Protein 4TTW (pdb70)

Secondary structure (DSSP, 8-state):
-EEEEEEEEEEEEEEETTS--EEEEEEEEEEEE--EEEEEEEETTEEEEEEEEEEEHHHHHHHHHHTT--S-GGGHHHHHHHHHHHHHH--TT-SSEEEEEEEEETTEEEEEEEEE-SS-EEEEEEEEEEE-

Radius of gyration: 14.61 Å; Cα contacts (8 Å, |Δi|>4): 283; chains: 1; bounding box: 36×30×45 Å

Sequence (132 aa):
TATTLFWRPVPVHVKQQDREDVLEEELTFRILTGVRILRIHISSDSDLFFLHTLEVSEEDFQSLKNDQGILVDFASFPGCCIISSLLEEKCILAQPGDSPRFQAVLTIIRGGESSVFKIVEINDCKQLPHITLAFRPG

Foldseek 3Di:
DKDKDAWAWFWEFEAEPPDDTDTATWIWIWMADPNKIKIWTGHPPDRQFIKMDMDDQVNVVVQCVPQVNDDHPVCVVVVVVVLRVQRRPADPPDAFHKHWYWYDDVQKIKIWIWTDHPPDIGTRHIGMIGGD

GO terms:
  GO:0042802 identical protein binding (F, IPI)

Nearest PDB structures (foldseek):
  4ttw-assembly1_A-2  TM=1.008E+00  e=7.147E-27  Chlamydomonas reinhardtii
  3q0y-assembly2_C  TM=9.863E-01  e=2.917E-2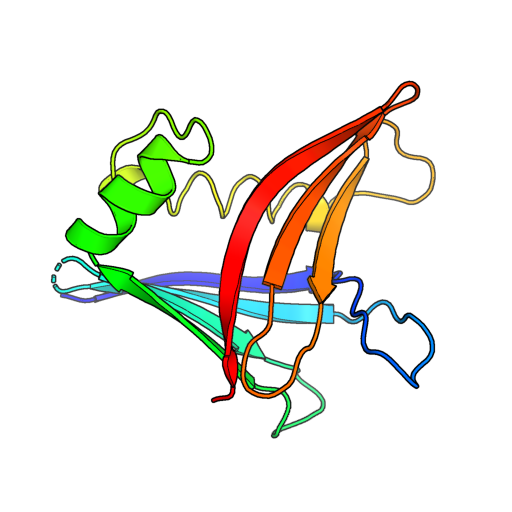3  Chlamydomonas reinhardtii
  3q0y-assembly2_D  TM=9.921E-01  e=1.753E-22  Chlamydomonas reinhardtii
  4tq7-assembly1_A  TM=9.812E-01  e=3.187E-22  Chlamydomonas reinhardtii
  4u2j-assembly2_C  TM=9.863E-01  e=1.090E-20  Chlamydomonas reinhardtii

InterPro domains:
  IPR032396 Spindle assembly abnormal protein 6, N-terminal [PF16531] (24-155)
  IPR038558 SAS-6, N-terminal domain superfamily [G3DSA:2.170.210.20] (1-159)
  IPR054755 Sas-6-like, oligomerization domain [PF22331] (183-248)

B-factor: mean 37.22, std 24.61, range [12.83, 254.58]

Organism: Chlamydomonas reinhardtii (NCBI:txid3055)

Solvent-accessible surface area: 8049 Å² total; per-residue (Å²): 148,80,79,55,80,11,143,88,74,0,30,0,49,12,71,56,148,151,168,150,89,66,106,79,107,3,19,2,68,0,32,20,6,123,128,46,2,84,2,45,1,32,20,133,111,68,151,177,40,75,16,32,9,97,10,36,86,143,68,1,100,65,36,53,124,115,62,56,20,167,43,80,24,83,57,2,6,42,47,3,34,56,19,0,53,102,5,46,132,35,114,132,75,58,65,75,65,23,43,1,9,0,43,23,137,82,52,81,1,53,2,65,0,3,31,37,50,133,125,121,96,56,96,75,8,50,4,56,1,172,84,59

Structure (mmCIF, N/CA/C/O backbone):
data_4TTW
#
_entry.id   4TTW
#
_cell.length_a   98.040
_cell.length_b   29.300
_cell.length_c   63.720
_cell.angle_alpha   90.00
_cell.angle_beta   126.99
_cell.angle_gamma   90.00
#
_symmetry.space_group_name_H-M   'C 1 2 1'
#
loop_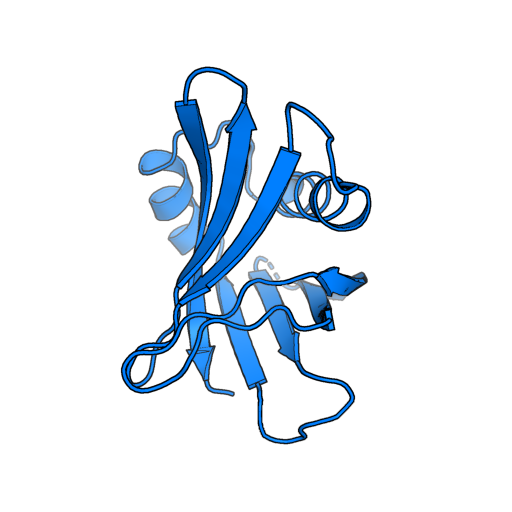
_entity.id
_entity.type
_entity.pdbx_description
1 polymer 'Centriole protein'
2 water water
#
loop_
_atom_site.group_PDB
_atom_site.id
_atom_site.type_symbol
_atom_site.label_atom_id
_atom_site.label_alt_id
_atom_site.label_comp_id
_atom_site.label_asym_id
_atom_site.label_entity_id
_atom_site.label_seq_id
_atom_site.pdbx_PDB_ins_code
_atom_site.Cartn_x
_atom_site.Cartn_y
_atom_site.Cartn_z
_atom_site.occupancy
_atom_site.B_iso_or_equiv
_atom_site.auth_seq_id
_atom_site.auth_comp_id
_atom_site.auth_asym_id
_atom_site.auth_atom_id
_atom_site.pdbx_PDB_model_num
ATOM 1 N N . THR A 1 22 ? 24.489 27.874 60.518 1.00 125.92 20 THR A N 1
ATOM 2 C CA . THR A 1 22 ? 25.234 26.832 59.825 1.00 127.11 20 THR A CA 1
ATOM 3 C C . THR A 1 22 ? 24.460 26.331 58.603 1.00 107.61 20 THR A C 1
ATOM 4 O O . THR A 1 22 ? 24.553 25.164 58.224 1.00 106.11 20 THR A O 1
ATOM 14 N N . ALA A 1 23 ? 23.695 27.232 57.996 1.00 89.32 21 ALA A N 1
ATOM 15 C CA . ALA A 1 23 ? 22.967 26.949 56.764 1.00 73.15 21 ALA A CA 1
ATOM 16 C C . ALA A 1 23 ? 22.521 28.276 56.182 1.00 60.44 21 ALA A C 1
ATOM 17 O O . ALA A 1 23 ? 22.315 29.234 56.916 1.00 62.29 21 ALA A O 1
ATOM 24 N N . THR A 1 24 ? 22.363 28.345 54.864 1.00 51.70 22 THR A N 1
ATOM 25 C CA . THR A 1 24 ? 22.034 29.610 54.230 1.00 46.68 22 THR A CA 1
ATOM 26 C C . THR A 1 24 ? 21.321 29.376 52.913 1.00 41.91 22 THR A C 1
ATOM 27 O O . THR A 1 24 ? 21.612 28.414 52.204 1.00 43.10 22 THR A O 1
ATOM 38 N N . THR A 1 25 ? 20.369 30.249 52.597 1.00 40.05 23 THR A N 1
ATOM 39 C CA . THR A 1 25 ? 19.739 30.256 51.276 1.00 37.24 23 THR A CA 1
ATOM 40 C C . THR A 1 25 ? 20.454 31.271 50.405 1.00 32.35 23 THR A C 1
ATOM 41 O O . THR A 1 25 ? 20.568 32.436 50.774 1.00 35.92 23 THR A O 1
ATOM 52 N N . LEU A 1 26 ? 20.935 30.825 49.246 1.00 32.54 24 LEU A N 1
ATOM 53 C CA . LEU A 1 26 ? 21.702 31.684 48.345 1.00 30.43 24 LEU A CA 1
ATOM 54 C C . LEU A 1 26 ? 20.850 32.295 47.239 1.00 30.37 24 LEU A C 1
ATOM 55 O O . LEU A 1 26 ? 21.217 33.312 46.644 1.00 33.49 24 LEU A O 1
ATOM 71 N N . PHE A 1 27 ? 19.701 31.692 46.977 1.00 27.71 25 PHE A N 1
ATOM 72 C CA . PHE A 1 27 ? 18.894 32.041 45.814 1.00 26.31 25 PHE A CA 1
ATOM 73 C C . PHE A 1 27 ? 17.489 31.491 46.045 1.00 25.92 25 PHE A C 1
ATOM 74 O O . PHE A 1 27 ? 17.341 30.356 46.449 1.00 27.19 25 PHE A O 1
ATOM 91 N N . TRP A 1 28 ? 16.468 32.318 45.818 1.00 23.35 26 TRP A N 1
ATOM 92 C CA . TRP A 1 28 ? 15.097 31.910 45.916 1.00 25.22 26 TRP A CA 1
ATOM 93 C C . TRP A 1 28 ? 14.298 32.758 44.927 1.00 41.78 26 TRP A C 1
ATOM 94 O O . TRP A 1 28 ? 13.779 33.822 45.286 1.00 36.85 26 TRP A O 1
ATOM 115 N N . ARG A 1 29 ? 14.244 32.326 43.666 1.00 27.61 27 ARG A N 1
ATOM 116 C CA . ARG A 1 29 ? 13.698 33.180 42.629 1.00 24.75 27 ARG A CA 1
ATOM 117 C C . ARG A 1 29 ? 13.047 32.356 41.540 1.00 20.71 27 ARG A C 1
ATOM 118 O O . ARG A 1 29 ? 13.369 31.177 41.382 1.00 20.46 27 ARG A O 1
ATOM 139 N N . PRO A 1 30 ? 12.176 32.975 40.744 1.00 18.84 28 PRO A N 1
ATOM 140 C CA . PRO A 1 30 ? 11.611 32.264 39.603 1.00 18.73 28 PRO A CA 1
ATOM 141 C C . PRO A 1 30 ? 12.598 32.223 38.433 1.00 17.05 28 PRO A C 1
ATOM 142 O O . PRO A 1 30 ? 13.391 33.145 38.251 1.00 18.69 28 PRO A O 1
ATOM 153 N N . VAL A 1 31 ? 12.521 31.185 37.634 1.00 16.78 29 VAL A N 1
ATOM 154 C CA . VAL A 1 31 ? 13.339 30.991 36.446 1.00 16.10 29 VAL A CA 1
ATOM 155 C C . VAL A 1 31 ? 12.434 30.435 35.338 1.00 14.62 29 VAL A C 1
ATOM 156 O O . VAL A 1 31 ? 11.674 29.502 35.588 1.00 16.67 29 VAL A O 1
ATOM 169 N N . PRO A 1 32 ? 12.568 30.907 34.085 1.00 15.13 30 PRO A N 1
ATOM 170 C CA . PRO A 1 32 ? 11.792 30.319 32.983 1.00 14.73 30 PRO A CA 1
ATOM 171 C C . PRO A 1 32 ? 12.447 28.990 32.611 1.00 14.85 30 PRO A C 1
ATOM 172 O O . PRO A 1 32 ? 13.648 28.960 32.342 1.00 16.42 30 PRO A O 1
ATOM 183 N N . VAL A 1 33 ? 11.688 27.892 32.630 1.00 14.01 31 VAL A N 1
ATOM 184 C CA . VAL A 1 33 ? 12.186 26.558 32.326 1.00 14.05 31 VAL A CA 1
ATOM 185 C C . VAL A 1 33 ? 11.344 25.90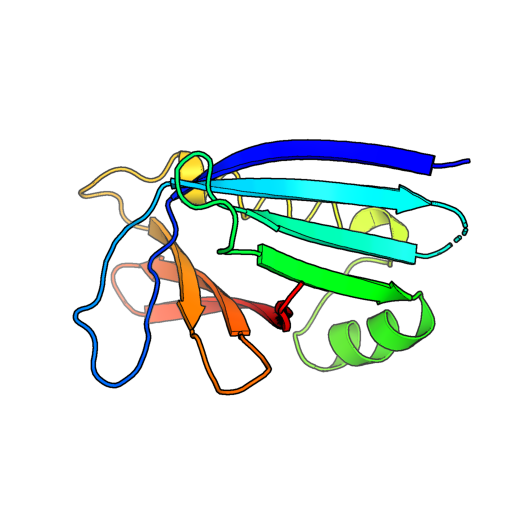3 31.266 1.00 13.76 31 VAL A C 1
ATOM 186 O O . VAL A 1 33 ? 10.117 25.838 31.369 1.00 14.74 31 VAL A O 1
ATOM 199 N N . HIS A 1 34 ? 12.022 25.356 30.270 1.00 13.58 32 HIS A N 1
ATOM 200 C CA . HIS A 1 34 ? 11.420 24.539 29.234 1.00 13.87 32 HIS A CA 1
ATOM 201 C C . HIS A 1 34 ? 11.324 23.143 29.761 1.00 13.63 32 HIS A C 1
ATOM 202 O O . HIS A 1 34 ? 12.327 22.441 29.920 1.00 15.17 32 HIS A O 1
ATOM 215 N N . VAL A 1 35 ? 10.113 22.732 30.112 1.00 13.95 33 VAL A N 1
ATOM 216 C CA . VAL A 1 35 ? 9.839 21.410 30.665 1.00 15.09 33 VAL A CA 1
ATOM 217 C C . VAL A 1 35 ? 9.473 20.442 29.538 1.00 14.09 33 VAL A C 1
ATOM 218 O O . VAL A 1 35 ? 8.606 20.713 28.694 1.00 16.05 33 VAL A O 1
ATOM 231 N N . LYS A 1 36 ? 10.156 19.296 29.537 1.00 14.81 34 LYS A N 1
ATOM 232 C CA . LYS A 1 36 ? 9.998 18.255 28.524 1.00 15.95 34 LYS A CA 1
ATOM 233 C C . LYS A 1 36 ? 9.658 16.931 29.174 1.00 15.78 34 LYS A C 1
ATOM 234 O O . LYS A 1 36 ? 10.290 16.524 30.127 1.00 17.32 34 LYS A O 1
ATOM 253 N N . GLN A 1 37 ? 8.582 16.333 28.704 1.00 15.41 35 GLN A N 1
ATOM 254 C CA . GLN A 1 37 ? 8.114 15.078 29.272 1.00 16.48 35 GLN A CA 1
ATOM 255 C C . GLN A 1 37 ? 7.509 14.305 28.145 1.00 16.71 35 GLN A C 1
ATOM 256 O O . GLN A 1 37 ? 6.619 14.782 27.447 1.00 17.74 35 GLN A O 1
ATOM 270 N N . GLN A 1 38 ? 7.940 13.042 27.975 1.00 17.02 36 GLN A N 1
ATOM 271 C CA . GLN A 1 38 ? 7.318 12.202 26.969 1.00 18.00 36 GLN A CA 1
ATOM 272 C C . GLN A 1 38 ? 5.806 12.102 27.250 1.00 16.80 36 GLN A C 1
ATOM 273 O O . GLN A 1 38 ? 5.347 12.059 28.377 1.00 18.95 36 GLN A O 1
ATOM 287 N N . ASP A 1 39 ? 5.103 12.065 26.154 1.00 15.72 37 ASP A N 1
ATOM 288 C CA . ASP A 1 39 ? 3.656 11.994 26.092 1.00 15.19 37 ASP A CA 1
ATOM 289 C C . ASP A 1 39 ? 2.962 13.332 26.427 1.00 15.20 37 ASP A C 1
ATOM 290 O O . ASP A 1 39 ? 1.741 13.350 26.507 1.00 17.38 37 ASP A O 1
ATOM 299 N N . ARG A 1 40 ? 3.722 14.432 26.531 1.00 15.62 38 ARG A N 1
ATOM 300 C CA . ARG A 1 40 ? 3.187 15.774 26.755 1.00 16.54 38 ARG A CA 1
ATOM 301 C C . ARG A 1 40 ? 3.808 16.728 25.794 1.00 15.70 38 ARG A C 1
ATOM 302 O O . ARG A 1 40 ? 4.948 16.561 25.395 1.00 16.82 38 ARG A O 1
ATOM 323 N N . GLU A 1 41 ? 3.101 17.808 25.492 1.00 16.94 39 GLU A N 1
ATOM 324 C CA . GLU A 1 41 ? 3.651 18.874 24.682 1.00 18.21 39 GLU A CA 1
ATOM 325 C C . GLU A 1 41 ? 4.706 19.636 25.486 1.00 16.95 39 GLU A C 1
ATOM 326 O O . GLU A 1 41 ? 4.574 19.780 26.690 1.00 17.64 39 GLU A O 1
ATOM 338 N N . ASP A 1 42 ? 5.758 20.098 24.825 1.00 16.15 40 ASP A N 1
ATOM 339 C CA . ASP A 1 42 ? 6.770 20.969 25.457 1.00 16.52 40 ASP A CA 1
ATOM 340 C C . ASP A 1 42 ? 6.108 22.259 25.959 1.00 16.45 40 ASP A C 1
ATOM 341 O O . ASP A 1 42 ? 5.282 22.847 25.242 1.00 18.02 40 ASP A O 1
ATOM 350 N N . VAL A 1 43 ? 6.438 22.673 27.183 1.00 15.47 41 VAL A N 1
ATOM 351 C CA . VAL A 1 43 ? 5.899 23.924 27.739 1.00 15.13 41 VAL A CA 1
ATOM 352 C C . VAL A 1 43 ? 7.005 24.696 28.403 1.00 13.65 41 VAL A C 1
ATOM 353 O O . VAL A 1 43 ? 8.029 24.167 28.776 1.00 16.06 41 VAL A O 1
ATOM 366 N N . LEU A 1 44 ? 6.793 25.996 28.525 1.00 14.03 42 LEU A N 1
ATOM 367 C CA . LEU A 1 44 ? 7.664 26.936 29.205 1.00 14.05 42 LEU A CA 1
ATOM 368 C C . LEU A 1 44 ? 6.924 27.368 30.480 1.00 16.38 42 LEU A C 1
ATOM 369 O O . LEU A 1 44 ? 5.830 27.929 30.410 1.00 17.89 42 LEU A O 1
ATOM 385 N N . GLU A 1 45 ? 7.531 27.110 31.620 1.00 16.32 43 GLU A N 1
ATOM 386 C CA A GLU A 1 45 ? 6.955 27.332 32.948 0.46 18.24 43 GLU A CA 1
ATOM 387 C CA B GLU A 1 45 ? 6.943 27.398 32.924 0.54 21.38 43 GLU A CA 1
ATOM 388 C C . GLU A 1 45 ? 7.878 28.238 33.767 1.00 17.54 43 GLU A C 1
ATOM 389 O O . GLU A 1 45 ? 9.071 28.065 33.718 1.00 18.44 43 GLU A O 1
ATOM 412 N N . GLU A 1 46 ? 7.317 29.123 34.586 1.00 18.12 44 GLU A N 1
ATOM 413 C CA . GLU A 1 46 ? 8.097 29.836 35.564 1.00 17.13 44 GLU A CA 1
ATOM 414 C C . GLU A 1 46 ? 8.180 28.974 36.801 1.00 20.19 44 GLU A C 1
ATOM 415 O O . GLU A 1 46 ? 7.185 28.767 37.483 1.00 24.11 44 GLU A O 1
ATOM 427 N N . LEU A 1 47 ? 9.361 28.477 37.105 1.00 18.75 45 LEU A N 1
ATOM 428 C CA . LEU A 1 47 ? 9.567 27.582 38.220 1.00 18.34 45 LEU A CA 1
ATOM 429 C C . LEU A 1 47 ? 10.461 28.261 39.247 1.00 18.99 45 LEU A C 1
ATOM 430 O O . LEU A 1 47 ? 11.396 28.996 38.922 1.00 20.57 45 LEU A O 1
ATOM 446 N N . THR A 1 48 ? 10.163 28.032 40.505 1.00 19.02 46 THR A N 1
ATOM 447 C CA . THR A 1 48 ? 10.930 28.609 41.570 1.00 18.86 46 THR A CA 1
ATOM 448 C C . THR A 1 48 ? 12.101 27.728 41.941 1.00 19.15 46 THR A C 1
ATOM 449 O O . THR A 1 48 ? 11.940 26.506 42.148 1.00 20.69 46 THR A O 1
ATOM 460 N N . PHE A 1 49 ? 13.282 28.343 42.004 1.00 19.92 47 PHE A N 1
ATOM 461 C CA . PHE A 1 49 ? 14.506 27.655 42.428 1.00 19.47 47 PHE A CA 1
ATOM 462 C C . PHE A 1 49 ? 14.943 28.196 43.764 1.00 19.15 47 PHE A C 1
ATOM 463 O O . PHE A 1 49 ? 15.071 29.407 43.910 1.00 20.97 47 PHE A O 1
ATOM 480 N N . ARG A 1 50 ? 15.203 27.292 44.702 1.00 20.9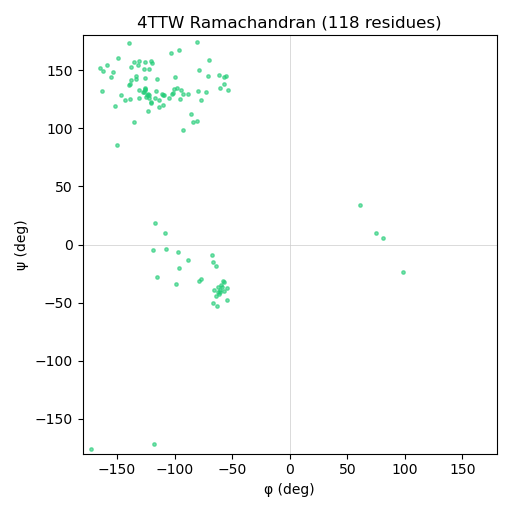5 48 ARG A N 1
ATOM 481 C CA . ARG A 1 50 ? 15.765 27.636 45.995 1.00 21.95 48 ARG A CA 1
ATOM 482 C C . ARG A 1 50 ? 17.080 26.882 46.135 1.00 22.53 48 ARG A C 1
ATOM 483 O O . ARG A 1 50 ? 17.104 25.673 46.041 1.00 23.66 48 ARG A O 1
ATOM 504 N N . ILE A 1 5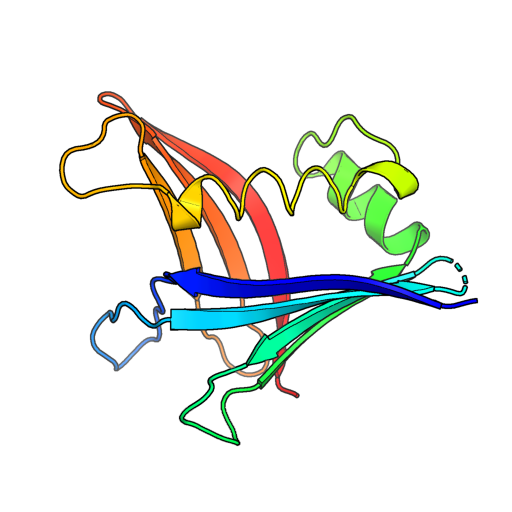1 ? 18.164 27.617 46.349 1.00 22.10 49 ILE A N 1
ATOM 505 C CA . ILE A 1 51 ? 19.494 27.049 46.489 1.00 22.51 49 ILE A CA 1
ATOM 506 C C . ILE A 1 51 ? 19.967 27.286 47.916 1.00 21.80 49 ILE A C 1
ATOM 507 O O . ILE A 1 51 ? 19.977 28.413 48.384 1.00 23.73 49 ILE A O 1
ATOM 523 N N . LEU A 1 52 ? 20.335 26.201 48.589 1.00 23.84 50 LEU A N 1
ATOM 524 C CA . LEU A 1 52 ? 20.742 26.237 49.988 1.00 24.36 50 LEU A CA 1
ATOM 525 C C . LEU A 1 52 ? 22.105 25.603 50.138 1.00 23.98 50 LEU A C 1
ATOM 526 O O . LEU A 1 52 ? 22.419 24.645 49.442 1.00 24.81 50 LEU A O 1
ATOM 542 N N . THR A 1 53 ? 22.919 26.148 51.034 1.00 27.01 51 THR A N 1
ATOM 543 C CA . THR A 1 53 ? 24.153 25.495 51.439 1.00 32.23 51 THR A CA 1
ATOM 544 C C . THR A 1 53 ? 24.206 25.369 52.954 1.00 37.53 51 THR A C 1
ATOM 545 O O . THR A 1 53 ? 23.615 26.167 53.679 1.00 39.95 51 THR A O 1
ATOM 556 N N . GLY A 1 54 ? 24.893 24.342 53.428 1.00 38.83 52 GLY A N 1
ATOM 557 C CA . GLY A 1 54 ? 24.989 24.115 54.858 1.00 46.47 52 GLY A CA 1
ATOM 558 C C . GLY A 1 54 ? 25.952 23.001 55.183 1.00 52.71 52 GLY A C 1
ATOM 559 O O . GLY A 1 54 ? 26.584 22.445 54.286 1.00 52.55 52 GLY A O 1
ATOM 563 N N . VAL A 1 55 ? 26.046 22.672 56.468 1.00 57.63 53 VAL A N 1
ATOM 564 C CA . VAL A 1 55 ? 26.977 21.659 56.949 1.00 62.80 53 VAL A CA 1
ATOM 565 C C . VAL A 1 55 ? 26.237 20.368 57.294 1.00 63.69 53 VAL A C 1
ATOM 566 O O . VAL A 1 55 ? 26.670 19.274 56.930 1.00 67.44 53 VAL A O 1
ATOM 579 N N . ARG A 1 63 ? 30.174 19.627 53.918 1.00 55.56 61 ARG A N 1
ATOM 580 C CA . ARG A 1 63 ? 29.348 20.681 53.338 1.00 54.21 61 ARG A CA 1
ATOM 581 C C . ARG A 1 63 ? 28.444 20.104 52.257 1.00 48.93 61 ARG A C 1
ATOM 582 O O . ARG A 1 63 ? 28.830 19.185 51.527 1.00 45.00 61 ARG A O 1
ATOM 603 N N . ILE A 1 64 ? 27.230 20.636 52.167 1.00 45.49 62 ILE A N 1
ATOM 604 C CA . ILE A 1 64 ? 26.291 20.184 51.151 1.00 39.73 62 ILE A CA 1
ATOM 605 C C . ILE A 1 64 ? 25.664 21.356 50.400 1.00 35.43 62 ILE A C 1
ATOM 606 O O . ILE A 1 64 ? 25.633 22.493 50.882 1.00 37.45 62 ILE A O 1
ATOM 622 N N . LEU A 1 65 ? 25.185 21.041 49.206 1.00 31.77 63 LEU A N 1
ATOM 623 C CA . LEU A 1 65 ? 24.458 21.963 48.354 1.00 28.35 63 LEU A CA 1
ATOM 624 C C . LEU A 1 65 ? 23.109 21.322 48.083 1.00 27.41 63 LEU A C 1
ATOM 625 O O . LEU A 1 65 ? 23.052 20.150 47.722 1.00 28.93 63 LEU A O 1
ATOM 641 N N . ARG A 1 66 ? 22.026 22.057 48.308 1.00 23.49 64 ARG A N 1
ATOM 642 C CA . ARG A 1 66 ? 20.690 21.536 48.027 1.00 22.12 64 ARG A CA 1
ATOM 643 C C . ARG A 1 66 ? 19.958 22.512 47.107 1.00 22.01 64 ARG A C 1
ATOM 644 O O . ARG A 1 66 ? 19.991 23.733 47.330 1.00 24.16 64 ARG A O 1
ATOM 665 N N . ILE A 1 67 ? 19.318 21.982 46.067 1.00 19.99 65 ILE A N 1
ATOM 666 C CA . ILE A 1 67 ? 18.507 22.796 45.170 1.00 20.58 65 ILE A CA 1
ATOM 667 C C . ILE A 1 67 ? 17.111 22.193 45.059 1.00 19.30 65 ILE A C 1
ATOM 668 O O . ILE A 1 67 ? 16.961 20.998 44.835 1.00 21.28 65 ILE A O 1
ATOM 684 N N . HIS A 1 68 ? 16.105 23.045 45.227 1.00 19.75 66 HIS A N 1
ATOM 685 C CA . HIS A 1 68 ? 14.711 22.681 45.085 1.00 20.85 66 HIS A CA 1
ATOM 686 C C . HIS A 1 68 ? 14.109 23.459 43.929 1.00 20.59 66 HIS A C 1
ATOM 687 O O . HIS A 1 68 ? 14.225 24.682 43.857 1.00 21.55 66 HIS A O 1
ATOM 700 N N . ILE A 1 69 ? 13.408 22.745 43.061 1.00 20.21 67 ILE A N 1
ATOM 701 C CA . ILE A 1 69 ? 12.590 23.318 41.996 1.00 22.08 67 ILE A CA 1
ATOM 702 C C . ILE A 1 69 ? 11.130 23.062 42.366 1.00 20.51 67 ILE A C 1
ATOM 703 O O . ILE A 1 69 ? 10.736 21.932 42.681 1.00 25.05 67 ILE A O 1
ATOM 719 N N . SER A 1 70 ? 10.329 24.119 42.347 1.00 21.43 68 SER A N 1
ATOM 720 C CA . SER A 1 70 ? 8.914 24.003 42.657 1.00 22.41 68 SER A CA 1
ATOM 721 C C . SER A 1 70 ? 8.109 24.878 41.713 1.00 20.98 68 SER A C 1
ATOM 722 O O . SER A 1 70 ? 8.666 25.629 40.917 1.00 20.80 68 SER A O 1
ATOM 730 N N . SER A 1 71 ? 6.797 24.759 41.795 1.00 23.42 69 SER A N 1
ATOM 731 C CA . SER A 1 71 ? 5.878 25.563 41.023 1.00 22.94 69 SER A CA 1
ATOM 732 C C . SER A 1 71 ? 4.912 26.292 41.927 1.00 25.74 69 SER A C 1
ATOM 733 O O . SER A 1 71 ? 4.261 25.677 42.776 1.00 26.98 69 SER A O 1
ATOM 741 N N . ASP A 1 72 ? 4.795 27.598 41.731 1.00 31.61 70 ASP A N 1
ATOM 742 C CA . ASP A 1 72 ? 3.927 28.394 42.582 1.00 36.35 70 ASP A CA 1
ATOM 743 C C . ASP A 1 72 ? 2.474 28.024 42.349 1.00 41.31 70 ASP A C 1
ATOM 744 O O . ASP A 1 72 ? 1.625 28.460 43.113 1.00 42.87 70 ASP A O 1
ATOM 753 N N . SER A 1 73 ? 2.179 27.214 41.327 1.00 39.95 71 SER A N 1
ATOM 754 C CA . SER A 1 73 ? 0.778 26.862 41.006 1.00 41.00 71 SER A CA 1
ATOM 755 C C . SER A 1 73 ? 0.432 25.365 41.089 1.00 40.59 71 SER A C 1
ATOM 756 O O . SER A 1 73 ? -0.728 24.978 40.911 1.00 42.21 71 SER A O 1
ATOM 764 N N . ASP A 1 74 ? 1.427 24.528 41.343 1.00 35.32 72 ASP A N 1
ATOM 765 C CA . ASP A 1 74 ? 1.232 23.087 41.423 1.00 32.36 72 ASP A CA 1
ATOM 766 C C . ASP A 1 74 ? 1.986 22.595 42.637 1.00 28.83 72 ASP A C 1
ATOM 767 O O . ASP A 1 74 ? 3.203 22.492 42.609 1.00 26.89 72 ASP A O 1
ATOM 776 N N . LEU A 1 75 ? 1.257 22.274 43.698 1.00 27.85 73 LEU A N 1
ATOM 777 C CA . LEU A 1 75 ? 1.861 21.851 44.947 1.00 24.74 73 LEU A CA 1
ATOM 778 C C . LEU A 1 75 ? 2.626 20.560 44.837 1.00 27.04 73 LEU A C 1
ATOM 779 O O . LEU A 1 75 ? 3.419 20.244 45.712 1.00 28.37 73 LEU A O 1
ATOM 795 N N . PHE A 1 76 ? 2.362 19.788 43.789 1.00 27.04 74 PHE A N 1
ATOM 796 C CA . PHE A 1 76 ? 2.997 18.479 43.659 1.00 28.40 74 PHE A CA 1
ATOM 797 C C . PHE A 1 76 ? 4.060 18.418 42.569 1.00 28.92 74 PHE A C 1
ATOM 798 O O . PHE A 1 76 ? 4.556 17.347 42.250 1.00 34.23 74 PHE A O 1
ATOM 815 N N . PHE A 1 77 ? 4.422 19.574 42.023 1.00 25.70 75 PHE A N 1
ATOM 816 C CA . PHE A 1 77 ? 5.563 19.675 41.126 1.00 24.08 75 PHE A CA 1
ATOM 817 C C . PHE A 1 77 ? 6.771 20.026 41.972 1.00 22.47 75 PHE A C 1
ATOM 818 O O . PHE A 1 77 ? 6.952 21.168 42.363 1.00 25.12 75 PHE A O 1
ATOM 835 N N . LEU A 1 78 ? 7.564 19.025 42.311 1.00 23.64 76 LEU A N 1
ATOM 836 C CA . LEU A 1 78 ? 8.610 19.179 43.305 1.00 24.72 76 LEU A CA 1
ATOM 837 C C . LEU A 1 78 ? 9.803 18.352 42.869 1.00 23.84 76 LEU A C 1
ATOM 838 O O . LEU A 1 78 ? 9.649 17.171 42.646 1.00 25.05 76 LEU A O 1
ATOM 854 N N . HIS A 1 79 ? 10.985 18.964 42.747 1.00 20.27 77 HIS A N 1
ATOM 855 C CA . HIS A 1 79 ? 12.209 18.244 42.361 1.00 21.00 77 HIS A CA 1
ATOM 856 C C . HIS A 1 79 ? 13.367 18.755 43.191 1.00 21.80 77 HIS A C 1
ATOM 857 O O . HIS A 1 79 ? 13.500 19.955 43.397 1.00 25.34 77 HIS A O 1
ATOM 870 N N . THR A 1 80 ? 14.211 17.847 43.670 1.00 20.69 78 THR A N 1
ATOM 871 C CA . THR A 1 80 ? 15.295 18.196 44.577 1.00 20.62 78 THR A CA 1
ATOM 872 C C . THR A 1 80 ? 16.614 17.558 44.172 1.00 21.25 78 THR A C 1
ATOM 873 O O . THR A 1 80 ? 16.660 16.415 43.694 1.00 21.56 78 THR A O 1
ATOM 884 N N . LEU A 1 81 ? 17.691 18.298 44.397 1.00 23.34 79 LEU A N 1
ATOM 885 C CA . LEU A 1 81 ? 19.058 17.841 44.200 1.00 23.59 79 LEU A CA 1
ATOM 886 C C . LEU A 1 81 ? 19.789 18.071 45.506 1.00 23.49 79 LEU A C 1
ATOM 887 O O . LEU A 1 81 ? 19.649 19.128 46.104 1.00 24.07 79 LEU A O 1
ATOM 903 N N . GLU A 1 82 ? 20.560 17.095 45.959 1.00 26.25 80 GLU A N 1
ATOM 904 C CA . GLU A 1 82 ? 21.456 17.331 47.084 1.00 30.08 80 GLU A CA 1
ATOM 905 C C . GLU A 1 82 ? 22.808 16.817 46.689 1.00 30.85 80 GLU A C 1
ATOM 906 O O . GLU A 1 82 ? 22.937 15.666 46.261 1.00 34.56 80 GLU A O 1
ATOM 918 N N . VAL A 1 83 ? 23.811 17.683 46.803 1.00 32.38 81 VAL A N 1
ATOM 919 C CA . VAL A 1 83 ? 25.190 17.337 46.433 1.00 36.43 81 VAL A CA 1
ATOM 920 C C . VAL A 1 83 ? 26.133 17.544 47.603 1.00 38.91 81 VAL A C 1
ATOM 921 O O . VAL A 1 83 ? 26.146 18.597 48.242 1.00 36.93 81 VAL A O 1
ATOM 934 N N . SER A 1 84 ? 26.915 16.511 47.878 1.00 40.03 82 SER A N 1
ATOM 935 C CA . SER A 1 84 ? 27.972 16.587 48.868 1.00 41.66 82 SER A CA 1
ATOM 936 C C . SER A 1 84 ? 29.290 16.900 48.170 1.00 46.61 82 SER A C 1
ATOM 937 O O . SER A 1 84 ? 29.395 16.820 46.943 1.00 44.58 82 SER A O 1
ATOM 945 N N . GLU A 1 85 ? 30.296 17.252 48.958 1.00 49.40 83 GLU A N 1
ATOM 946 C CA . GLU A 1 85 ? 31.622 17.537 48.427 1.00 54.83 83 GLU A CA 1
ATOM 947 C C . GLU A 1 85 ? 32.132 16.361 47.593 1.00 53.65 83 GLU A C 1
ATOM 948 O O . GLU A 1 85 ? 32.765 16.549 46.557 1.00 50.54 83 GLU A O 1
ATOM 960 N N . GLU A 1 86 ? 31.829 15.148 48.039 1.00 50.82 84 GLU A N 1
ATOM 961 C CA . GLU A 1 86 ? 32.284 13.946 47.343 1.00 56.06 84 GLU A CA 1
ATOM 962 C C . GLU A 1 86 ? 31.627 13.830 45.970 1.00 57.04 84 GLU A C 1
ATOM 963 O O . GLU A 1 86 ? 32.304 13.640 44.957 1.00 56.63 84 GLU A O 1
ATOM 975 N N . ASP A 1 87 ? 30.305 13.952 45.944 1.00 56.67 85 ASP A N 1
ATOM 976 C CA . ASP A 1 87 ? 29.553 13.868 44.699 1.00 59.54 85 ASP A CA 1
ATOM 977 C C . ASP A 1 87 ? 30.056 14.914 43.715 1.00 56.53 85 ASP A C 1
ATOM 978 O O . ASP A 1 87 ? 30.038 14.699 42.501 1.00 54.56 85 ASP A O 1
ATOM 987 N N . PHE A 1 88 ? 30.506 16.046 44.250 1.00 52.24 86 PHE A N 1
ATOM 988 C CA . PHE A 1 88 ? 30.933 17.161 43.417 1.00 52.20 86 PHE A CA 1
ATOM 989 C C . PHE A 1 88 ? 32.174 16.833 42.586 1.00 52.85 86 PHE A C 1
ATOM 990 O O . PHE A 1 88 ? 32.285 17.246 41.432 1.00 52.95 86 PHE A O 1
ATOM 1007 N N . GLN A 1 89 ? 33.111 16.103 43.174 1.00 55.77 87 GLN A N 1
ATOM 1008 C CA . GLN A 1 89 ? 34.319 15.718 42.451 1.00 59.57 87 GLN A CA 1
ATOM 1009 C C . GLN A 1 89 ? 33.963 14.921 41.200 1.00 59.75 87 GLN A C 1
ATOM 1010 O O . GLN A 1 89 ? 34.598 15.075 40.156 1.00 57.48 87 GLN A O 1
ATOM 1024 N N . SER A 1 90 ? 32.930 14.092 41.304 1.00 61.82 88 SER A N 1
ATOM 1025 C CA . SER A 1 90 ? 32.416 13.355 40.154 1.00 60.32 88 SER A CA 1
ATOM 1026 C C . SER A 1 90 ? 31.872 14.323 39.104 1.00 59.13 88 SER A C 1
ATOM 1027 O O . SER A 1 90 ? 32.261 14.269 37.933 1.00 57.27 88 SER A O 1
ATOM 1035 N N . LEU A 1 91 ? 30.973 15.206 39.534 1.00 55.75 89 LEU A N 1
ATOM 1036 C CA . LEU A 1 91 ? 30.400 16.217 38.652 1.00 52.13 89 LEU A CA 1
ATOM 1037 C C . LEU A 1 91 ? 31.515 17.005 37.997 1.00 52.68 89 LEU A C 1
ATOM 1038 O O . LEU A 1 91 ? 31.518 17.223 36.780 1.00 47.37 89 LEU A O 1
ATOM 1054 N N . LYS A 1 92 ? 32.460 17.426 38.834 1.00 53.79 90 LYS A N 1
ATOM 1055 C CA . LYS A 1 92 ? 33.532 18.307 38.414 1.00 56.42 90 LYS A CA 1
ATOM 1056 C C . LYS A 1 92 ? 34.325 17.706 37.268 1.00 54.16 90 LYS A C 1
ATOM 1057 O O . LYS A 1 92 ? 34.685 18.414 36.338 1.00 55.59 90 LYS A O 1
ATOM 1076 N N . ASN A 1 93 ? 34.579 16.403 37.318 1.00 52.91 91 ASN A N 1
ATOM 1077 C CA . ASN A 1 93 ? 35.395 15.748 36.295 1.00 57.41 91 ASN A CA 1
ATOM 1078 C C . ASN A 1 93 ? 34.659 15.496 34.975 1.00 56.84 91 ASN A C 1
ATOM 1079 O O . ASN A 1 93 ? 35.263 15.508 33.906 1.00 60.45 91 ASN A O 1
ATOM 1090 N N . ASP A 1 94 ? 33.349 15.310 35.051 1.00 55.28 92 ASP A N 1
ATOM 1091 C CA . ASP A 1 94 ? 32.536 15.003 33.873 1.00 58.78 92 ASP A CA 1
ATOM 1092 C C . ASP A 1 94 ? 32.182 16.211 32.984 1.00 54.44 92 ASP A C 1
ATOM 1093 O O . ASP A 1 94 ? 32.024 16.072 31.767 1.00 54.11 92 ASP A O 1
ATOM 1102 N N . GLN A 1 95 ? 32.039 17.386 33.588 1.00 45.32 93 GLN A N 1
ATOM 1103 C CA . GLN A 1 95 ? 31.514 18.551 32.873 1.00 39.32 93 GLN A CA 1
ATOM 1104 C C . GLN A 1 95 ? 32.481 19.707 32.760 1.00 41.70 93 GLN A C 1
ATOM 1105 O O . GLN A 1 95 ? 32.080 20.837 32.504 1.00 42.06 93 GLN A O 1
ATOM 1119 N N . GLY A 1 96 ? 33.759 19.418 32.957 1.00 42.72 94 GLY A N 1
ATOM 1120 C CA . GLY A 1 96 ? 34.794 20.424 32.850 1.00 44.66 94 GLY A CA 1
ATOM 1121 C C . GLY A 1 96 ? 34.629 21.556 33.836 1.00 40.67 94 GLY A C 1
ATOM 1122 O O . GLY A 1 96 ? 34.984 22.686 33.516 1.00 43.40 94 GLY A O 1
ATOM 1126 N N . ILE A 1 97 ? 34.114 21.273 35.032 1.00 40.70 95 ILE A N 1
ATOM 1127 C CA . ILE A 1 97 ? 33.923 22.327 36.040 1.00 38.89 95 ILE A CA 1
ATOM 1128 C C . ILE A 1 97 ? 35.285 22.729 36.594 1.00 37.30 95 ILE A C 1
ATOM 1129 O O . ILE A 1 97 ? 36.089 21.885 36.983 1.00 41.40 95 ILE A O 1
ATOM 1145 N N . LEU A 1 98 ? 35.535 24.027 36.635 1.00 36.98 96 LEU A N 1
ATOM 1146 C CA . LEU A 1 98 ? 36.863 24.526 36.963 1.00 37.83 96 LEU A CA 1
ATOM 1147 C C . LEU A 1 98 ? 36.952 25.157 38.351 1.00 39.33 96 LEU A C 1
ATOM 1148 O O . LEU A 1 98 ? 38.030 25.530 38.793 1.00 42.67 96 LEU A O 1
ATOM 1164 N N . VAL A 1 99 ? 35.830 25.255 39.052 1.00 35.99 97 VAL A N 1
ATOM 1165 C CA . VAL A 1 99 ? 35.820 25.854 40.387 1.00 35.22 97 VAL A CA 1
ATOM 1166 C C . VAL A 1 99 ? 35.746 24.802 41.484 1.00 35.07 97 VAL A C 1
ATOM 1167 O O . VAL A 1 99 ? 35.407 23.646 41.226 1.00 36.23 97 VAL A O 1
ATOM 1180 N N . ASP A 1 100 ? 36.036 25.214 42.711 1.00 36.11 98 ASP A N 1
ATOM 1181 C CA . ASP A 1 100 ? 35.871 24.334 43.856 1.00 38.58 98 ASP A CA 1
ATOM 1182 C C . ASP A 1 100 ? 34.417 24.307 44.274 1.00 33.22 98 ASP A C 1
ATOM 1183 O O . ASP A 1 100 ? 33.586 25.062 43.756 1.00 33.36 98 ASP A O 1
ATOM 1192 N N . PHE A 1 101 ? 34.120 23.442 45.230 1.00 30.68 99 PHE A N 1
ATOM 1193 C CA . PHE A 1 101 ? 32.752 23.219 45.650 1.00 29.99 99 PHE A CA 1
ATOM 1194 C C . PHE A 1 101 ? 32.149 24.494 46.228 1.00 27.02 99 PHE A C 1
ATOM 1195 O O . PHE A 1 101 ? 31.006 24.807 45.939 1.00 26.86 99 PHE A O 1
ATOM 1212 N N . ALA A 1 102 ? 32.919 25.240 47.013 1.00 28.70 100 ALA A N 1
ATOM 1213 C CA . ALA A 1 102 ? 32.415 26.472 47.611 1.00 29.26 100 ALA A CA 1
ATOM 1214 C C . ALA A 1 102 ? 31.916 27.499 46.577 1.00 30.23 100 ALA A C 1
ATOM 1215 O O . ALA A 1 102 ? 30.993 28.267 46.855 1.00 29.09 100 ALA A O 1
ATOM 1222 N N . SER A 1 103 ? 32.519 27.510 45.389 1.00 29.32 101 SER A N 1
ATOM 1223 C CA . SER A 1 103 ? 32.183 28.511 44.373 1.00 29.04 101 SER A CA 1
ATOM 1224 C C . SER A 1 103 ? 31.170 28.010 43.341 1.00 26.17 101 SER A C 1
ATOM 1225 O O . SER A 1 103 ? 30.678 28.775 42.527 1.00 29.03 101 SER A O 1
ATOM 1233 N N . PHE A 1 104 ? 30.843 26.729 43.413 1.00 25.24 102 PHE A N 1
ATOM 1234 C CA . PHE A 1 104 ? 29.957 26.113 42.452 1.00 25.24 102 PHE A CA 1
ATOM 1235 C C . PHE A 1 104 ? 28.553 26.733 42.454 1.00 23.68 102 PHE A C 1
ATOM 1236 O O . PHE A 1 104 ? 28.003 26.990 41.403 1.00 23.80 102 PHE A O 1
ATOM 1253 N N . PRO A 1 105 ? 27.986 27.011 43.642 1.00 24.41 103 PRO A N 1
ATOM 1254 C CA . PRO A 1 105 ? 26.638 27.591 43.585 1.00 24.88 103 PRO A CA 1
ATOM 1255 C C . PRO A 1 105 ? 26.610 28.917 42.817 1.00 25.00 103 PRO A C 1
ATOM 1256 O O . PRO A 1 105 ? 25.651 29.201 42.095 1.00 25.13 103 PRO A O 1
ATOM 1267 N N . GLY A 1 106 ? 27.666 29.709 42.924 1.00 26.69 104 GLY A N 1
ATOM 1268 C CA . GLY A 1 106 ? 27.730 30.964 42.197 1.00 28.29 104 GLY A CA 1
ATOM 1269 C C . GLY A 1 106 ? 27.726 30.772 40.692 1.00 27.11 104 GLY A C 1
ATOM 1270 O O . GLY A 1 106 ? 27.175 31.586 39.947 1.00 28.30 104 GLY A O 1
ATOM 1274 N N A CYS A 1 107 ? 28.346 29.691 40.230 0.78 23.70 105 CYS A N 1
ATOM 1275 N N B CYS A 1 107 ? 28.352 29.690 40.244 0.22 26.34 105 CYS A N 1
ATOM 1276 C CA A CYS A 1 107 ? 28.312 29.331 38.812 0.78 25.48 105 CYS A CA 1
ATOM 1277 C CA B CYS A 1 107 ? 28.323 29.325 38.835 0.22 26.61 105 CYS A CA 1
ATOM 1278 C C A CYS A 1 107 ? 26.920 29.017 38.332 0.78 23.77 105 CYS A C 1
ATOM 1279 C C B CYS A 1 107 ? 26.891 29.095 38.392 0.22 21.55 105 CYS A C 1
ATOM 1280 O O A CYS A 1 107 ? 26.511 29.447 37.258 0.78 28.47 105 CYS A O 1
ATOM 1281 O O B CYS A 1 107 ? 26.427 29.649 37.404 0.22 17.01 105 CYS A O 1
ATOM 1296 N N . ILE A 1 108 ? 26.192 28.261 39.144 1.00 20.40 106 ILE A N 1
ATOM 1297 C CA . ILE A 1 108 ? 24.831 27.920 38.830 1.00 20.00 106 ILE A CA 1
ATOM 1298 C C . ILE A 1 108 ? 23.956 29.170 38.815 1.00 19.32 106 ILE A C 1
ATOM 1299 O O . ILE A 1 108 ? 23.164 29.371 37.919 1.00 19.33 106 ILE A O 1
ATOM 1316 N N . ILE A 1 109 ? 24.130 30.023 39.819 1.00 20.82 107 ILE A N 1
ATOM 1317 C CA . ILE A 1 109 ? 23.328 31.231 39.916 1.00 21.27 107 ILE A CA 1
ATOM 1318 C C . ILE A 1 109 ? 23.585 32.156 38.719 1.00 22.14 107 ILE A C 1
ATOM 1319 O O . ILE A 1 109 ? 22.645 32.716 38.165 1.00 21.40 107 ILE A O 1
ATOM 1335 N N A SER A 1 110 ? 24.833 32.267 38.280 0.51 24.11 108 SER A N 1
ATOM 1336 N N B SER A 1 110 ? 24.838 32.290 38.306 0.49 21.22 108 SER A N 1
ATOM 1337 C CA A SER A 1 110 ? 25.144 33.135 37.142 0.51 23.97 108 SER A CA 1
ATOM 1338 C CA B SER A 1 110 ? 25.161 33.103 37.133 0.49 21.82 108 SER A CA 1
ATOM 1339 C C A SER A 1 110 ? 24.489 32.633 35.845 0.51 21.65 108 SER A C 1
ATOM 1340 C C B SER A 1 110 ? 24.392 32.624 35.904 0.49 18.08 108 SER A C 1
ATOM 1341 O O A SER A 1 110 ? 24.066 33.430 35.007 0.51 26.22 108 SER A O 1
ATOM 1342 O O B SER A 1 110 ? 23.810 33.419 35.165 0.49 17.29 108 SER A O 1
ATOM 1357 N N . LEU A 1 111 ? 24.403 31.316 35.693 1.00 19.20 109 LEU A N 1
ATOM 1358 C CA . LEU A 1 111 ? 23.721 30.695 34.558 1.00 18.98 109 LEU A CA 1
ATOM 1359 C C . LEU A 1 111 ? 22.223 30.902 34.657 1.00 17.13 109 LEU A C 1
ATOM 1360 O O . LEU A 1 111 ? 21.585 31.187 33.656 1.00 17.19 109 LEU A O 1
ATOM 1377 N N . LEU A 1 112 ? 21.641 30.709 35.836 1.00 17.19 110 LEU A N 1
ATOM 1378 C CA . LEU A 1 112 ? 20.206 30.909 35.989 1.00 18.05 110 LEU A CA 1
ATOM 1379 C C . LEU A 1 112 ? 19.814 32.352 35.669 1.00 16.84 110 LEU A C 1
ATOM 1380 O O . LEU A 1 112 ? 18.800 32.601 35.005 1.00 17.96 110 LEU A O 1
ATOM 1396 N N . GLU A 1 113 ? 20.636 33.312 36.072 1.00 18.19 111 GLU A N 1
ATOM 1397 C CA A GLU A 1 113 ? 20.369 34.725 35.774 0.51 22.39 111 GLU A CA 1
ATOM 1398 C CA B GLU A 1 113 ? 20.345 34.705 35.770 0.49 18.50 111 GLU A CA 1
ATOM 1399 C C . GLU A 1 113 ? 20.340 34.972 34.263 1.00 18.37 111 GLU A C 1
ATOM 1400 O O . GLU A 1 113 ? 19.481 35.680 33.759 1.00 18.84 111 GLU A O 1
ATOM 1423 N N . LYS A 1 114 ? 21.260 34.355 33.529 1.00 18.62 112 LYS A N 1
ATOM 1424 C CA . LYS A 1 114 ? 21.241 34.486 32.079 1.00 17.96 112 LYS A CA 1
ATOM 1425 C C . LYS A 1 114 ? 19.960 33.923 31.486 1.00 15.93 112 LYS A C 1
ATOM 1426 O O . LYS A 1 114 ? 19.433 34.484 30.538 1.00 17.64 112 LYS A O 1
ATOM 1445 N N . CYS A 1 115 ? 19.431 32.832 32.039 1.00 16.17 113 CYS A N 1
ATOM 1446 C CA . CYS A 1 115 ? 18.159 32.289 31.591 1.00 15.74 113 CYS A CA 1
ATOM 1447 C C . CYS A 1 115 ? 16.992 33.276 31.864 1.00 16.07 113 CYS A C 1
ATOM 1448 O O . CYS A 1 115 ? 16.093 33.409 31.042 1.00 17.04 113 CYS A O 1
ATOM 1456 N N . ILE A 1 116 ? 16.986 33.867 33.054 1.00 16.52 114 ILE A N 1
ATOM 1457 C CA . ILE A 1 116 ? 15.957 34.814 33.479 1.00 16.92 114 ILE A CA 1
ATOM 1458 C C . ILE A 1 116 ? 15.952 36.014 32.536 1.00 18.04 114 ILE A C 1
ATOM 1459 O O . ILE A 1 116 ? 14.899 36.508 32.143 1.00 17.77 114 ILE A O 1
ATOM 1475 N N . LEU A 1 117 ? 17.134 36.471 32.144 1.00 17.61 115 LEU A N 1
ATOM 1476 C CA . LEU A 1 117 ? 17.244 37.717 31.393 1.00 18.51 115 LEU A CA 1
ATOM 1477 C C . LEU A 1 117 ? 17.122 37.510 29.883 1.00 20.46 115 LEU A C 1
ATOM 1478 O O . LEU A 1 117 ? 16.952 38.497 29.165 1.00 23.04 115 LEU A O 1
ATOM 1494 N N . ALA A 1 118 ? 17.211 36.289 29.379 1.00 18.01 116 ALA A N 1
ATOM 1495 C CA . ALA A 1 118 ? 17.102 36.071 27.954 1.00 17.77 116 ALA A CA 1
ATOM 1496 C C . ALA A 1 118 ? 15.792 36.598 27.410 1.00 20.33 116 ALA A C 1
ATOM 1497 O O . ALA A 1 118 ? 14.737 36.436 28.006 1.00 23.16 116 ALA A O 1
ATOM 1504 N N . GLN A 1 119 ? 15.846 37.239 26.259 1.00 21.09 117 GLN A N 1
ATOM 1505 C CA . GLN A 1 119 ? 14.634 37.734 25.613 1.00 21.75 117 GLN A CA 1
ATOM 1506 C C . GLN A 1 119 ? 14.466 37.118 24.263 1.00 22.74 117 GLN A C 1
ATOM 1507 O O . GLN A 1 119 ? 15.442 36.660 23.677 1.00 26.47 117 GLN A O 1
ATOM 1521 N N . PRO A 1 120 ? 13.214 37.070 23.776 1.00 24.92 118 PRO A N 1
ATOM 1522 C CA . PRO A 1 120 ? 13.009 36.565 22.419 1.00 34.91 118 PRO A CA 1
ATOM 1523 C C . PRO A 1 120 ? 13.885 37.335 21.444 1.00 45.06 118 PRO A C 1
ATOM 1524 O O . PRO A 1 120 ? 13.951 38.567 21.502 1.00 46.73 118 PRO A O 1
ATOM 1535 N N . GLY A 1 121 ? 14.574 36.614 20.573 1.00 48.79 119 GLY A N 1
ATOM 1536 C CA . GLY A 1 121 ? 15.404 37.250 19.576 1.00 52.57 119 GLY A CA 1
ATOM 1537 C C . GLY A 1 121 ? 16.870 37.301 19.951 1.00 53.60 119 GLY A C 1
ATOM 1538 O O . GLY A 1 121 ? 17.720 37.407 19.078 1.00 55.99 119 GLY A O 1
ATOM 1542 N N . ASP A 1 122 ? 17.173 37.228 21.242 1.00 51.75 120 ASP A N 1
ATOM 1543 C CA . ASP A 1 122 ? 18.563 37.274 21.689 1.00 47.33 120 ASP A CA 1
ATOM 1544 C C . ASP A 1 122 ? 19.410 36.201 21.015 1.00 48.03 120 ASP A C 1
ATOM 1545 O O . ASP A 1 122 ? 18.934 35.100 20.729 1.00 49.09 120 ASP A O 1
ATOM 1554 N N . SER A 1 123 ? 20.663 36.554 20.747 1.00 44.03 121 SER A N 1
ATOM 1555 C CA . SER A 1 123 ? 21.683 35.587 20.364 1.00 46.55 121 SER A CA 1
ATOM 1556 C C . SER A 1 123 ? 23.049 36.122 20.810 1.00 42.72 121 SER A C 1
ATOM 1557 O O . SER A 1 123 ? 23.469 37.195 20.361 1.00 46.80 121 SER A O 1
ATOM 1565 N N . PRO A 1 124 ? 23.755 35.386 21.684 1.00 35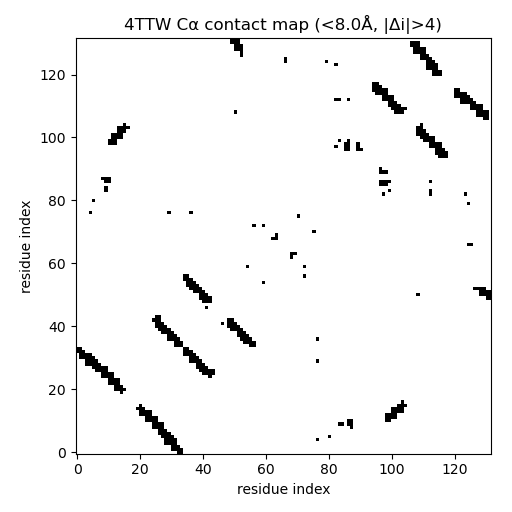.86 122 PRO A N 1
ATOM 1566 C CA . PRO A 1 124 ? 23.354 34.096 22.245 1.00 30.51 122 PRO A CA 1
ATOM 1567 C C . PRO A 1 124 ? 22.197 34.202 23.209 1.00 28.99 122 PRO A C 1
ATOM 1568 O O . PRO A 1 124 ? 21.906 35.264 23.753 1.00 31.67 122 PRO A O 1
ATOM 1579 N N . ARG A 1 125 ? 21.532 33.074 23.385 1.00 24.69 123 ARG A N 1
ATOM 1580 C CA . ARG A 1 125 ? 20.449 32.936 24.340 1.00 26.22 123 ARG A CA 1
ATOM 1581 C C . ARG A 1 125 ? 20.758 31.764 25.236 1.00 20.67 123 ARG A C 1
ATOM 1582 O O . ARG A 1 125 ? 21.105 30.705 24.757 1.00 24.94 123 ARG A O 1
ATOM 1603 N N . PHE A 1 126 ? 20.603 31.945 26.536 1.00 19.61 124 PHE A N 1
ATOM 1604 C CA . PHE A 1 126 ? 20.684 30.866 27.506 1.00 18.67 124 PHE A CA 1
ATOM 1605 C C . PHE A 1 126 ? 19.283 30.395 27.842 1.00 17.87 124 PHE A C 1
ATOM 1606 O O . PHE A 1 126 ? 18.370 31.225 28.021 1.00 21.00 124 PHE A O 1
ATOM 1623 N N . GLN A 1 127 ? 19.108 29.080 27.867 1.00 16.90 125 GLN A N 1
ATOM 1624 C CA . GLN A 1 127 ? 17.834 28.465 28.196 1.00 17.11 125 GLN A CA 1
ATOM 1625 C C . GLN A 1 127 ? 18.011 27.353 29.184 1.00 15.43 125 GLN A C 1
ATOM 1626 O O . GLN A 1 127 ? 18.986 26.620 29.156 1.00 16.42 125 GLN A O 1
ATOM 1640 N N . ALA A 1 128 ? 17.063 27.248 30.088 1.00 15.42 126 ALA A N 1
ATOM 1641 C CA . ALA A 1 128 ? 16.972 26.203 31.099 1.00 16.49 126 ALA A CA 1
ATOM 1642 C C . ALA A 1 128 ? 15.974 25.173 30.655 1.00 14.53 126 ALA A C 1
ATOM 1643 O O . ALA A 1 128 ? 14.873 25.505 30.215 1.00 15.63 126 ALA A O 1
ATOM 1650 N N . VAL A 1 129 ? 16.360 23.909 30.785 1.00 14.81 127 VAL A N 1
ATOM 1651 C CA . VAL A 1 129 ? 15.556 22.773 30.349 1.00 15.21 127 VAL A CA 1
ATOM 1652 C C . VAL A 1 129 ? 15.472 21.753 31.469 1.00 15.69 127 VAL A C 1
ATOM 1653 O O . VAL A 1 129 ? 16.501 21.403 32.048 1.00 16.55 127 VAL A O 1
ATOM 1666 N N . LEU A 1 130 ? 14.272 21.272 31.736 1.00 13.93 128 LEU A N 1
ATOM 1667 C CA . LEU A 1 130 ? 14.067 20.189 32.693 1.00 14.59 128 LEU A CA 1
ATOM 1668 C C . LEU A 1 130 ? 13.354 19.049 31.978 1.00 12.83 128 LEU A C 1
ATOM 1669 O O . LEU A 1 130 ? 12.214 19.174 31.559 1.00 15.03 128 LEU A O 1
ATOM 1685 N N . THR A 1 131 ? 14.046 17.904 31.856 1.00 14.90 129 THR A N 1
ATOM 1686 C CA . THR A 1 131 ? 13.499 16.704 31.222 1.00 14.64 129 THR A CA 1
ATOM 1687 C C . THR A 1 131 ? 13.078 15.729 32.277 1.00 15.52 129 THR A C 1
ATOM 1688 O O . THR A 1 131 ? 13.894 15.267 33.056 1.00 18.50 129 THR A O 1
ATOM 1699 N N A ILE A 1 132 ? 11.791 15.437 32.274 0.67 16.28 130 ILE A N 1
ATOM 1700 N N B ILE A 1 132 ? 11.792 15.416 32.306 0.33 13.43 130 ILE A N 1
ATOM 1701 C CA A ILE A 1 132 ? 11.121 14.573 33.240 0.67 18.03 130 ILE A CA 1
ATOM 1702 C CA B ILE A 1 132 ? 11.208 14.599 33.364 0.33 14.64 130 ILE A CA 1
ATOM 1703 C C A ILE A 1 132 ? 11.192 13.107 32.807 0.67 18.52 130 ILE A C 1
ATOM 1704 C C B ILE A 1 132 ? 11.040 13.128 32.964 0.33 13.72 130 ILE A C 1
ATOM 1705 O O A ILE A 1 132 ? 10.754 12.768 31.715 0.67 19.32 130 ILE A O 1
ATOM 1706 O O B ILE A 1 132 ? 10.264 12.792 32.077 0.33 16.51 130 ILE A O 1
ATOM 1737 N N . ARG A 1 133 ? 11.785 12.278 33.667 1.00 16.33 131 ARG A N 1
ATOM 1738 C CA . ARG A 1 133 ? 11.799 10.835 33.489 1.00 17.55 131 ARG A CA 1
ATOM 1739 C C . ARG A 1 133 ? 11.104 10.221 34.709 1.00 18.49 131 ARG A C 1
ATOM 1740 O O . ARG A 1 133 ? 10.615 10.902 35.593 1.00 20.70 131 ARG A O 1
ATOM 1762 N N . GLY A 1 134 ? 11.060 8.886 34.752 1.00 18.55 132 GLY A N 1
ATOM 1763 C CA . GLY A 1 134 ? 10.369 8.188 35.830 1.00 20.39 132 GLY A CA 1
ATOM 1764 C C . GLY A 1 134 ? 11.257 8.137 37.058 1.00 18.75 132 GLY A C 1
ATOM 1765 O O . GLY A 1 134 ? 12.214 7.401 37.105 1.00 20.04 132 GLY A O 1
ATOM 1769 N N . GLY A 1 135 ? 10.927 8.935 38.068 1.00 19.93 133 GLY A N 1
ATOM 1770 C CA . GLY A 1 135 ? 11.689 8.952 39.315 1.00 21.19 133 GLY A CA 1
ATOM 1771 C C . GLY A 1 135 ? 12.976 9.780 39.320 1.00 19.54 133 GLY A C 1
ATOM 1772 O O . GLY A 1 135 ? 13.726 9.741 40.297 1.00 20.29 133 GLY A O 1
ATOM 1776 N N . GLU A 1 136 ? 13.247 10.508 38.234 1.00 18.88 134 GLU A N 1
ATOM 1777 C CA . GLU A 1 136 ? 14.464 11.299 38.048 1.00 18.65 134 GLU A CA 1
ATOM 1778 C C . GLU A 1 136 ? 14.192 12.282 36.931 1.00 18.34 134 GLU A C 1
ATOM 1779 O O . GLU A 1 136 ? 13.411 12.005 36.026 1.00 18.14 134 GLU A O 1
ATOM 1791 N N . SER A 1 137 ? 14.842 13.430 37.018 1.00 19.04 135 SER A N 1
ATOM 1792 C CA A SER A 1 137 ? 14.791 14.436 35.973 0.32 20.04 135 SER A CA 1
ATOM 1793 C CA B SER A 1 137 ? 14.800 14.432 35.963 0.68 17.43 135 SER A CA 1
ATOM 1794 C C . SER A 1 137 ? 16.197 14.954 35.712 1.00 19.12 135 SER A C 1
ATOM 1795 O O . SER A 1 137 ? 17.096 14.831 36.561 1.00 20.93 135 SER A O 1
ATOM 1810 N N . VAL A 1 138 ? 16.386 15.529 34.544 1.00 18.11 136 VAL A N 1
ATOM 1811 C CA . VAL A 1 138 ? 17.665 16.121 34.201 1.00 19.49 136 VAL A CA 1
ATOM 1812 C C . VAL A 1 138 ? 17.434 17.600 33.897 1.00 15.66 136 VAL A C 1
ATOM 1813 O O . VAL A 1 138 ? 16.667 17.955 33.003 1.00 16.76 136 VAL A O 1
ATOM 1826 N N . PHE A 1 139 ? 18.134 18.417 34.663 1.00 16.48 137 PHE A N 1
ATOM 1827 C CA . PHE A 1 139 ? 18.142 19.850 34.476 1.00 15.49 137 PHE A CA 1
ATOM 1828 C C . PHE A 1 139 ? 19.404 20.269 33.753 1.00 16.51 137 PHE A C 1
ATOM 1829 O O . PHE A 1 139 ? 20.497 19.916 34.167 1.00 18.59 137 PHE A O 1
ATOM 1846 N N . LYS A 1 140 ? 19.257 21.059 32.697 1.00 16.97 138 LYS A N 1
ATOM 1847 C CA . LYS A 1 140 ? 20.421 21.579 32.012 1.00 16.93 138 LYS A CA 1
ATOM 1848 C C . LYS A 1 140 ? 20.215 23.019 31.666 1.00 15.82 138 LYS A C 1
ATOM 1849 O O . LYS A 1 140 ? 19.084 23.483 31.513 1.00 17.23 138 LYS A O 1
ATOM 1868 N N . ILE A 1 141 ? 21.325 23.732 31.574 1.00 17.01 139 ILE A N 1
ATOM 1869 C CA . ILE A 1 141 ? 21.348 25.087 31.033 1.00 17.74 139 ILE A CA 1
ATOM 1870 C C . ILE A 1 141 ? 22.213 25.062 29.792 1.00 17.53 139 ILE A C 1
ATOM 1871 O O . ILE A 1 141 ? 23.333 24.558 29.821 1.00 18.26 139 ILE A O 1
ATOM 1887 N N . VAL A 1 142 ? 21.657 25.530 28.689 1.00 17.01 140 VAL A N 1
ATOM 1888 C CA . VAL A 1 142 ? 22.314 25.526 27.401 1.00 18.15 140 VAL A CA 1
ATOM 1889 C C . VAL A 1 142 ? 22.398 26.937 26.851 1.00 18.55 140 VAL A C 1
ATOM 1890 O O . VAL A 1 142 ? 21.592 27.792 27.154 1.00 19.96 140 VAL A O 1
ATOM 1903 N N . GLU A 1 143 ? 23.425 27.158 26.051 1.00 18.81 141 GLU A N 1
ATOM 1904 C CA . GLU A 1 143 ? 23.626 28.381 25.310 1.00 18.17 141 GLU A CA 1
ATOM 1905 C C . GLU A 1 143 ? 23.382 28.085 23.852 1.00 18.99 141 GLU A C 1
ATOM 1906 O O . GLU A 1 143 ? 23.936 27.135 23.308 1.00 22.30 141 GLU A O 1
ATOM 1918 N N . ILE A 1 144 ? 22.537 28.884 23.225 1.00 19.39 142 ILE A N 1
ATOM 1919 C CA . ILE A 1 144 ? 22.247 28.737 21.808 1.00 21.22 142 ILE A CA 1
ATOM 1920 C C . ILE A 1 144 ? 22.774 29.959 21.098 1.00 21.81 142 ILE A C 1
ATOM 1921 O O . ILE A 1 144 ? 22.343 31.076 21.379 1.00 23.93 142 ILE A O 1
ATOM 1937 N N . ASN A 1 145 ? 23.714 29.766 20.183 1.00 25.72 143 ASN A N 1
ATOM 1938 C CA . ASN A 1 145 ? 24.202 30.894 19.396 1.00 28.57 143 ASN A CA 1
ATOM 1939 C C . ASN A 1 145 ? 23.884 30.618 17.941 1.00 34.37 143 ASN A C 1
ATOM 1940 O O . ASN A 1 145 ? 23.157 29.672 17.646 1.00 35.60 143 ASN A O 1
ATOM 1951 N N . ASP A 1 146 ? 24.403 31.441 17.038 1.00 40.55 144 ASP A N 1
ATOM 1952 C CA . ASP A 1 146 ? 24.068 31.304 15.625 1.00 42.31 144 ASP A CA 1
ATOM 1953 C C . ASP A 1 146 ? 24.605 30.000 15.030 1.00 45.80 144 ASP A C 1
ATOM 1954 O O . ASP A 1 146 ? 24.173 29.596 13.958 1.00 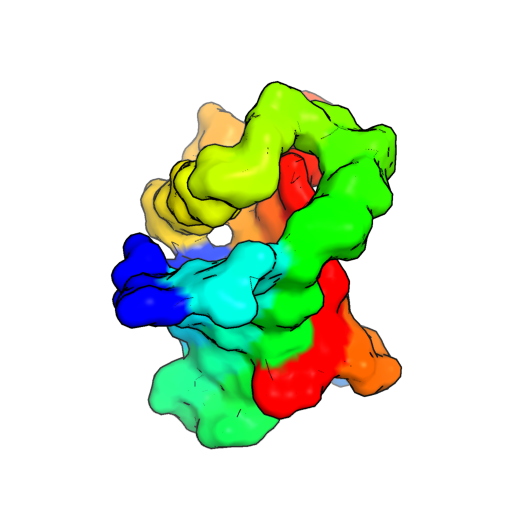51.73 144 ASP A O 1
ATOM 1963 N N . CYS A 1 147 ? 25.533 29.343 15.725 1.00 43.17 145 CYS A N 1
ATOM 1964 C CA . CYS A 1 147 ? 26.216 28.170 15.177 1.00 41.10 145 CYS A CA 1
ATOM 1965 C C . CYS A 1 147 ? 25.970 26.852 15.892 1.00 37.10 145 CYS A C 1
ATOM 1966 O O . CYS A 1 147 ? 26.055 25.794 15.281 1.00 40.21 145 CYS A O 1
ATOM 1974 N N . LYS A 1 148 ? 25.679 26.907 17.183 1.00 33.21 146 LYS A N 1
ATOM 1975 C CA . LYS A 1 148 ? 25.711 25.713 18.008 1.00 28.96 146 LYS A CA 1
ATOM 1976 C C . LYS A 1 148 ? 24.871 25.858 19.269 1.00 26.58 146 LYS A C 1
ATOM 1977 O O . LYS A 1 148 ? 24.642 26.968 19.732 1.00 24.73 146 LYS A O 1
ATOM 1996 N N . GLN A 1 149 ? 24.401 24.728 19.797 1.00 25.76 147 GLN A N 1
ATOM 1997 C CA . GLN A 1 149 ? 23.880 24.670 21.162 1.00 23.84 147 GLN A CA 1
ATOM 1998 C C . GLN A 1 149 ? 24.953 24.041 22.047 1.00 24.70 147 GLN A C 1
ATOM 1999 O O . GLN A 1 149 ? 25.492 22.990 21.700 1.00 29.46 147 GLN A O 1
ATOM 2013 N N . LEU A 1 150 ? 25.278 24.689 23.162 1.00 22.45 148 LEU A N 1
ATOM 2014 C CA . LEU A 1 150 ? 26.338 24.251 24.079 1.00 24.38 148 LEU A CA 1
ATOM 2015 C C . LEU A 1 150 ? 25.790 24.042 25.475 1.00 22.90 148 LEU A C 1
ATOM 2016 O O . LEU A 1 150 ? 25.231 24.966 26.028 1.00 21.33 148 LEU A O 1
ATOM 2032 N N . PRO A 1 151 ? 25.994 22.852 26.070 1.00 23.32 149 PRO A N 1
ATOM 2033 C CA . PRO A 1 151 ? 25.557 22.686 27.460 1.00 22.86 149 PRO A CA 1
ATOM 2034 C C . PRO A 1 151 ? 26.559 23.293 28.418 1.00 21.49 149 PRO A C 1
ATOM 2035 O O . PRO A 1 151 ? 27.757 23.044 28.291 1.00 24.52 149 PRO A O 1
ATOM 2046 N N . HIS A 1 152 ? 26.074 24.074 29.368 1.00 20.06 150 HIS A N 1
ATOM 2047 C CA . HIS A 1 152 ? 26.909 24.669 30.407 1.00 20.74 150 HIS A CA 1
ATOM 2048 C C . HIS A 1 152 ? 26.867 23.909 31.731 1.00 23.50 150 HIS A C 1
ATOM 2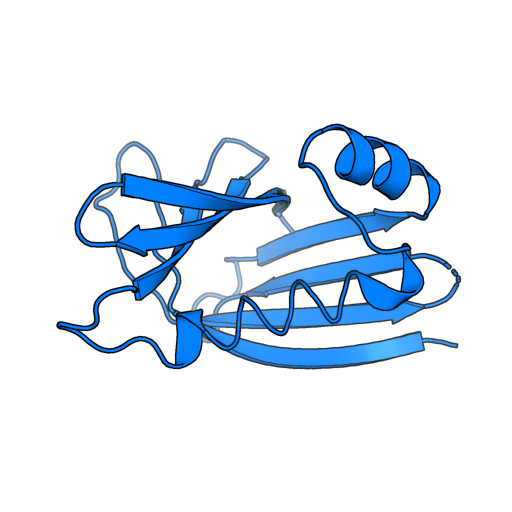049 O O . HIS A 1 152 ? 27.853 23.874 32.455 1.00 28.36 150 HIS A O 1
ATOM 2062 N N . ILE A 1 153 ? 25.724 23.324 32.064 1.00 20.54 151 ILE A N 1
ATOM 2063 C CA . ILE A 1 153 ? 25.630 22.471 33.236 1.00 20.58 151 ILE A CA 1
ATOM 2064 C C . ILE A 1 153 ? 24.518 21.489 33.021 1.00 19.65 151 ILE A C 1
ATOM 2065 O O . ILE A 1 153 ? 23.524 21.767 32.356 1.00 19.89 151 ILE A O 1
ATOM 2081 N N . THR A 1 154 ? 24.703 20.312 33.596 1.00 19.73 152 THR A N 1
ATOM 2082 C CA . THR A 1 154 ? 23.712 19.245 33.553 1.00 19.36 152 THR A CA 1
ATOM 2083 C C . THR A 1 154 ? 23.663 18.605 34.930 1.00 19.93 152 THR A C 1
ATOM 2084 O O . THR A 1 154 ? 24.692 18.178 35.431 1.00 22.17 152 THR A O 1
ATOM 2095 N N . LEU A 1 155 ? 22.468 18.551 35.533 1.00 19.37 153 LEU A N 1
ATOM 2096 C CA . LEU A 1 155 ? 22.325 18.089 36.923 1.00 19.08 153 LEU A CA 1
ATOM 2097 C C . LEU A 1 155 ? 21.103 17.173 37.082 1.00 18.88 153 LEU A C 1
ATOM 2098 O O . LEU A 1 155 ? 20.040 17.436 36.517 1.00 20.06 153 LEU A O 1
ATOM 2114 N N . ALA A 1 156 ? 21.233 16.138 37.896 1.00 20.87 154 ALA A N 1
ATOM 2115 C CA . ALA A 1 156 ? 20.158 15.196 38.122 1.00 18.93 154 ALA A CA 1
ATOM 2116 C C . ALA A 1 156 ? 19.365 15.588 39.363 1.00 20.80 154 ALA A C 1
ATOM 2117 O O . ALA A 1 156 ? 19.945 15.863 40.404 1.00 23.28 154 ALA A O 1
ATOM 2124 N N . PHE A 1 157 ? 18.045 15.578 39.225 1.00 18.69 155 PHE A N 1
ATOM 2125 C CA . PHE A 1 157 ? 17.104 15.881 40.307 1.00 19.20 155 PHE A CA 1
ATOM 2126 C C . PHE A 1 157 ? 16.217 14.667 40.519 1.00 21.57 155 PHE A C 1
ATOM 2127 O O . PHE A 1 157 ? 16.029 13.861 39.610 1.00 22.07 155 PHE A O 1
ATOM 2144 N N . ARG A 1 158 ? 15.631 14.550 41.701 1.00 21.95 156 ARG A N 1
ATOM 2145 C CA . ARG A 1 158 ? 14.632 13.507 41.954 1.00 23.24 156 ARG A CA 1
ATOM 2146 C C . ARG A 1 158 ? 13.350 14.113 42.482 1.00 22.32 156 ARG A C 1
ATOM 2147 O O . ARG A 1 158 ? 13.367 15.211 43.024 1.00 23.13 156 ARG A O 1
ATOM 2168 N N . PRO A 1 159 ? 12.214 13.432 42.327 1.00 27.94 157 PRO A N 1
ATOM 2169 C CA . PRO A 1 159 ? 10.966 14.002 42.854 1.00 29.83 157 PRO A CA 1
ATOM 2170 C C . PRO A 1 159 ? 10.996 14.206 44.368 1.00 30.32 157 PRO A C 1
ATOM 2171 O O . PRO A 1 159 ? 11.611 13.408 45.089 1.00 34.16 157 PRO A O 1
ATOM 2182 N N . GLY A 1 160 ? 10.333 15.261 44.831 1.00 32.62 158 GLY A N 1
ATOM 2183 C CA . GLY A 1 160 ? 10.147 15.505 46.252 1.00 38.90 158 GLY A CA 1
ATOM 2184 C C . GLY A 1 160 ? 10.929 16.697 46.762 1.00 40.91 158 GLY A C 1
ATOM 2185 O O . GLY A 1 160 ? 11.462 17.466 45.969 1.00 36.86 158 GLY A O 1
#